Protein AF-A0A9N9DDE2-F1 (afdb_monomer_lite)

Foldseek 3Di:
DPPDDPDQDCVVLVVLVVVLVVLVVPPDDPVSVLVNLVSLVVNLVSVLVSLLSVCVNVDVDDQDPDSLRSLVVCCVVVVDVDSVVSVVSVVVNVVSVVVVPDDDPDDDDDDDDDDDDDDDDDD

Sequence (123 aa):
MNNYKPQINIKPLISTRNFLAEIIQNARNDYEKAGAIQAFEVCYELAKNTLRKVLLLRAQQEVPITPKEVFRLAGLEGLIPDAEIWFEFAKKRNKTSHTYDGENCLNATTTRTPTLPNNPANT

Secondary structure (DSSP, 8-state):
----------HHHHHHHHHHHHHHHH--SHHHHHHHHHHHHHHHHHHHHHHHHHHHHH-SSPPP-SHHHHHHHHHHTTSSS-SHHHHHHHHHHHHHHHHSSS---S-----------------

Organism: NCBI:txid144679

pLDDT: mean 76.06, std 22.27, range [31.83, 95.12]

InterPro domains:
  IPR010235 Probable ribonuclease HepT [PF08780] (16-106)

Structure (mmCIF, N/CA/C/O backbone):
data_AF-A0A9N9DDE2-F1
#
_entry.id   AF-A0A9N9DDE2-F1
#
loop_
_atom_site.group_PDB
_atom_site.id
_atom_site.type_symbol
_atom_site.label_atom_id
_atom_site.label_alt_id
_atom_site.label_comp_id
_atom_site.label_asym_id
_atom_site.label_entity_id
_atom_site.label_seq_id
_atom_site.pdbx_PDB_ins_code
_atom_site.Cartn_x
_atom_site.Cartn_y
_atom_site.Cartn_z
_atom_site.occupancy
_atom_site.B_iso_or_equiv
_atom_site.auth_seq_id
_atom_site.auth_comp_id
_atom_site.auth_asym_id
_atom_site.auth_atom_id
_atom_site.pdbx_PDB_model_num
ATOM 1 N N . MET A 1 1 ? -9.463 18.604 29.970 1.00 36.81 1 MET A N 1
ATOM 2 C CA . MET A 1 1 ? -9.288 17.485 29.017 1.00 36.81 1 MET A CA 1
ATOM 3 C C . MET A 1 1 ? -8.666 18.014 27.733 1.00 36.81 1 MET A C 1
ATOM 5 O O . MET A 1 1 ? -9.247 18.905 27.126 1.00 36.81 1 MET A O 1
ATOM 9 N N . ASN A 1 2 ? -7.500 17.505 27.325 1.00 41.41 2 ASN A N 1
ATOM 10 C CA . ASN A 1 2 ? -6.903 17.856 26.035 1.00 41.41 2 ASN A CA 1
ATOM 11 C C . ASN A 1 2 ? -7.758 17.271 24.901 1.00 41.41 2 ASN A C 1
ATOM 13 O O . ASN A 1 2 ? -7.776 16.060 24.703 1.00 41.41 2 ASN A O 1
ATOM 17 N N . ASN A 1 3 ? -8.455 18.134 24.157 1.00 44.69 3 ASN A N 1
ATOM 18 C CA . ASN A 1 3 ? -9.152 17.797 22.912 1.00 44.69 3 ASN A CA 1
ATOM 19 C C . ASN A 1 3 ? -8.132 17.587 21.777 1.00 44.69 3 ASN A C 1
ATOM 21 O O . ASN A 1 3 ? -8.078 18.347 20.811 1.00 44.69 3 ASN A O 1
ATOM 25 N N . TYR A 1 4 ? -7.280 16.569 21.904 1.00 48.06 4 TYR A N 1
ATOM 26 C CA . TYR A 1 4 ? -6.421 16.144 20.806 1.00 48.06 4 TYR A CA 1
ATOM 27 C C . TYR A 1 4 ? -7.269 15.336 19.826 1.00 48.06 4 TYR A C 1
ATOM 29 O O . TYR A 1 4 ? -7.577 14.173 20.071 1.00 48.06 4 TYR A O 1
ATOM 37 N N . LYS A 1 5 ? -7.677 15.965 18.721 1.00 55.03 5 LYS A N 1
ATOM 38 C CA . LYS A 1 5 ? -8.277 15.279 17.575 1.00 55.03 5 LYS A CA 1
ATOM 39 C C . LYS A 1 5 ? -7.142 14.989 16.587 1.00 55.03 5 LYS A C 1
ATOM 41 O O . LYS A 1 5 ? -6.631 15.939 15.991 1.00 55.03 5 LYS A O 1
ATOM 46 N N . PRO A 1 6 ? -6.689 13.733 16.430 1.00 63.72 6 PRO A N 1
ATOM 47 C CA . PRO A 1 6 ? -5.600 13.414 15.515 1.00 63.72 6 PRO A CA 1
ATOM 48 C C . PRO A 1 6 ? -5.954 13.875 14.097 1.00 63.72 6 PRO A C 1
ATOM 50 O O . PRO A 1 6 ? -6.915 13.389 13.500 1.00 63.72 6 PRO A O 1
ATOM 53 N N . GLN A 1 7 ? -5.195 14.826 13.552 1.00 72.94 7 GLN A N 1
ATOM 54 C CA . GLN A 1 7 ? -5.365 15.236 12.161 1.00 72.94 7 GLN A CA 1
ATOM 55 C C . GLN A 1 7 ? -4.709 14.202 11.244 1.00 72.94 7 GLN A C 1
ATOM 57 O O . GLN A 1 7 ? -3.499 13.968 11.298 1.00 72.94 7 GLN A O 1
ATOM 62 N N . ILE A 1 8 ? -5.508 13.572 10.386 1.00 83.88 8 ILE A N 1
ATOM 63 C CA . ILE A 1 8 ? -5.009 12.622 9.392 1.00 83.88 8 ILE A CA 1
ATOM 64 C C . ILE A 1 8 ? -4.520 13.408 8.174 1.00 83.88 8 ILE A C 1
ATOM 66 O O . ILE A 1 8 ? -5.310 13.879 7.360 1.00 83.88 8 ILE A O 1
ATOM 70 N N . ASN A 1 9 ? -3.200 13.544 8.036 1.00 87.25 9 ASN A N 1
ATOM 71 C CA . ASN A 1 9 ? -2.595 14.144 6.850 1.00 87.25 9 ASN A CA 1
ATOM 72 C C . ASN A 1 9 ? -2.512 13.125 5.700 1.00 87.25 9 ASN A C 1
ATOM 74 O O . ASN A 1 9 ? -1.625 12.273 5.686 1.00 87.25 9 ASN A O 1
ATOM 78 N N . ILE A 1 10 ? -3.417 13.244 4.727 1.00 90.88 10 ILE A N 1
ATOM 79 C CA . ILE A 1 10 ? -3.481 12.370 3.542 1.00 90.88 10 ILE A CA 1
ATOM 80 C C . ILE A 1 10 ? -2.669 12.885 2.342 1.00 90.88 10 ILE A C 1
ATOM 82 O O . ILE A 1 10 ? -2.535 12.171 1.350 1.00 90.88 10 ILE A O 1
ATOM 86 N N . LYS A 1 11 ? -2.113 14.106 2.404 1.00 92.06 11 LYS A N 1
ATOM 87 C CA . LYS A 1 11 ? -1.390 14.710 1.269 1.00 92.06 11 LYS A CA 1
ATOM 88 C C . LYS A 1 11 ? -0.216 13.851 0.774 1.00 92.06 11 LYS A C 1
ATOM 90 O O . LYS A 1 11 ? -0.117 13.680 -0.440 1.00 92.06 11 LYS A O 1
ATOM 95 N N . PRO A 1 12 ? 0.630 13.264 1.649 1.00 92.75 12 PRO A N 1
ATOM 96 C CA . PRO A 1 12 ? 1.721 12.402 1.198 1.00 92.75 12 PRO A CA 1
ATOM 97 C C . PRO A 1 12 ? 1.214 11.175 0.438 1.00 92.75 12 PRO A C 1
ATOM 99 O O . PRO A 1 12 ? 1.738 10.862 -0.621 1.00 92.75 12 PRO A O 1
ATOM 102 N N . LEU A 1 13 ? 0.144 10.533 0.925 1.00 92.69 13 LEU A N 1
ATOM 103 C CA . LEU A 1 13 ? -0.450 9.365 0.270 1.00 92.69 13 LEU A CA 1
ATOM 104 C C . LEU A 1 13 ? -0.962 9.706 -1.135 1.00 92.69 13 LEU A C 1
ATOM 106 O O . LEU A 1 13 ? -0.690 8.974 -2.082 1.00 92.69 13 LEU A O 1
ATOM 110 N N . ILE A 1 14 ? -1.672 10.828 -1.280 1.00 93.06 14 ILE A N 1
ATOM 111 C CA . ILE A 1 14 ? -2.180 11.283 -2.582 1.00 93.06 14 ILE A CA 1
ATOM 112 C C . ILE A 1 14 ? -1.022 11.582 -3.538 1.00 93.06 14 ILE A C 1
ATOM 114 O O . ILE A 1 14 ? -1.052 11.139 -4.684 1.00 93.06 14 ILE A O 1
ATOM 118 N N . SER A 1 15 ? -0.005 12.301 -3.059 1.00 94.81 15 SER A N 1
ATOM 119 C CA . SER A 1 15 ? 1.172 12.655 -3.855 1.00 94.81 15 SER A CA 1
ATOM 120 C C . SER A 1 15 ? 1.910 11.410 -4.353 1.00 94.81 15 SER A C 1
ATOM 122 O O . SER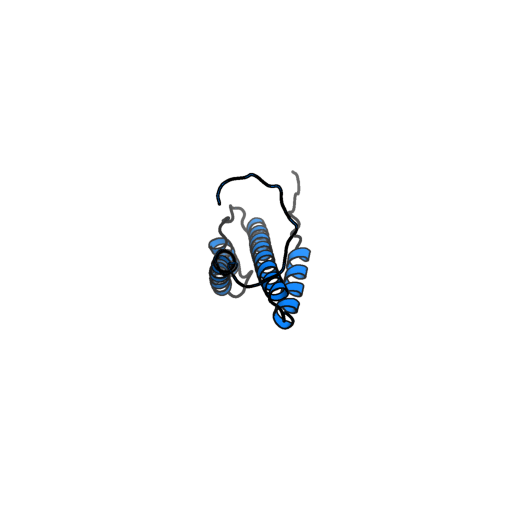 A 1 15 ? 2.092 11.240 -5.557 1.00 94.81 15 SER A O 1
ATOM 124 N N . THR A 1 16 ? 2.243 10.478 -3.452 1.00 93.75 16 THR A N 1
ATOM 125 C CA . THR A 1 16 ? 2.939 9.236 -3.813 1.00 93.75 16 THR A CA 1
ATOM 126 C C . THR A 1 16 ? 2.103 8.359 -4.740 1.00 93.75 16 THR A C 1
ATOM 128 O O . THR A 1 16 ? 2.648 7.796 -5.682 1.00 93.75 16 THR A O 1
ATOM 131 N N . ARG A 1 17 ? 0.783 8.265 -4.534 1.00 94.75 17 ARG A N 1
ATOM 132 C CA . ARG A 1 17 ? -0.112 7.526 -5.439 1.00 94.75 17 ARG A CA 1
ATOM 133 C C . ARG A 1 17 ? -0.097 8.113 -6.850 1.00 94.75 17 ARG A C 1
ATOM 135 O O . ARG A 1 17 ? -0.062 7.357 -7.814 1.00 94.75 17 ARG A O 1
ATOM 142 N N . ASN A 1 18 ? -0.152 9.438 -6.976 1.00 95.12 18 ASN A N 1
ATOM 143 C CA . ASN A 1 18 ? -0.135 10.095 -8.282 1.00 95.12 18 ASN A CA 1
ATOM 144 C C . ASN A 1 18 ? 1.207 9.863 -8.990 1.00 95.12 18 ASN A C 1
ATOM 146 O O . ASN A 1 18 ? 1.214 9.460 -10.148 1.00 95.12 18 ASN A O 1
ATOM 150 N N . PHE A 1 19 ? 2.321 10.019 -8.267 1.00 93.88 19 PHE A N 1
ATOM 151 C CA . PHE A 1 19 ? 3.653 9.703 -8.783 1.00 93.88 19 PHE A CA 1
ATOM 152 C C . PHE A 1 19 ? 3.771 8.237 -9.222 1.00 93.88 19 PHE A C 1
ATOM 154 O O . PHE A 1 19 ? 4.263 7.952 -10.309 1.00 93.88 19 PHE A O 1
ATOM 161 N N . LEU A 1 20 ? 3.265 7.302 -8.411 1.00 94.56 20 LEU A N 1
ATOM 162 C CA . LEU A 1 20 ? 3.239 5.879 -8.741 1.00 94.56 20 LEU A CA 1
ATOM 163 C C . LEU A 1 20 ? 2.447 5.606 -10.030 1.00 94.56 20 LEU A C 1
ATOM 165 O O . LEU A 1 20 ? 2.896 4.841 -10.880 1.00 94.56 20 LEU A O 1
ATOM 169 N N . ALA A 1 21 ? 1.278 6.231 -10.184 1.00 93.81 21 ALA A N 1
ATOM 170 C CA . ALA A 1 21 ? 0.451 6.077 -11.377 1.00 93.81 21 ALA A CA 1
ATOM 171 C C . ALA A 1 21 ? 1.166 6.574 -12.644 1.00 93.81 21 ALA A C 1
ATOM 173 O O . ALA A 1 21 ? 1.038 5.955 -13.699 1.00 93.81 21 ALA A O 1
ATOM 174 N N . GLU A 1 22 ? 1.939 7.653 -12.531 1.00 94.62 22 GLU A N 1
ATOM 175 C CA . GLU A 1 22 ? 2.723 8.213 -13.629 1.00 94.62 22 GLU A CA 1
ATOM 176 C C . GLU A 1 22 ? 3.935 7.337 -13.978 1.00 94.62 22 GLU A C 1
ATOM 178 O O . GLU A 1 22 ? 4.126 6.977 -15.141 1.00 94.62 22 GLU A O 1
ATOM 183 N N . ILE A 1 23 ? 4.740 6.942 -12.988 1.00 92.94 23 ILE A N 1
ATOM 184 C CA . ILE A 1 23 ? 5.979 6.194 -13.239 1.00 92.94 23 ILE A CA 1
ATOM 185 C C . ILE A 1 23 ? 5.709 4.777 -13.761 1.00 92.94 23 ILE A C 1
ATOM 187 O O . ILE A 1 23 ? 6.453 4.297 -14.611 1.00 92.94 23 ILE A O 1
ATOM 191 N N . ILE A 1 24 ? 4.613 4.126 -13.343 1.00 91.25 24 ILE A N 1
ATOM 192 C CA . ILE A 1 24 ? 4.221 2.804 -13.868 1.00 91.25 24 ILE A CA 1
ATOM 193 C C . ILE A 1 24 ? 3.965 2.853 -15.382 1.00 91.25 24 ILE A C 1
ATOM 195 O O . ILE A 1 24 ? 4.245 1.881 -16.078 1.00 91.25 24 ILE A O 1
ATOM 199 N N . GLN A 1 25 ? 3.438 3.965 -15.899 1.00 90.81 25 GLN A N 1
ATOM 200 C CA . GLN A 1 25 ? 3.134 4.111 -17.327 1.00 90.81 25 GLN A CA 1
ATOM 201 C C . GLN A 1 25 ? 4.360 4.509 -18.153 1.00 90.81 25 GLN A C 1
ATOM 203 O O . GLN A 1 25 ? 4.424 4.211 -19.346 1.00 90.81 25 GLN A O 1
ATOM 208 N N . ASN A 1 26 ? 5.323 5.190 -17.528 1.00 92.12 26 ASN A N 1
ATOM 209 C CA . ASN A 1 26 ? 6.414 5.852 -18.234 1.00 92.12 26 ASN A CA 1
ATOM 210 C C . ASN A 1 26 ? 7.783 5.195 -18.047 1.00 92.12 26 ASN A C 1
ATOM 212 O O . ASN A 1 26 ? 8.682 5.519 -18.815 1.00 92.12 26 ASN A O 1
ATOM 216 N N . ALA A 1 27 ? 7.957 4.274 -17.095 1.00 91.88 27 ALA A N 1
ATOM 217 C CA . ALA A 1 27 ? 9.238 3.610 -16.864 1.00 91.88 27 ALA A CA 1
ATOM 218 C C . ALA A 1 27 ? 9.724 2.849 -18.113 1.00 91.88 27 ALA A C 1
ATOM 220 O O . ALA A 1 27 ? 9.075 1.918 -18.597 1.00 91.88 27 ALA A O 1
ATOM 221 N N . ARG A 1 28 ? 10.892 3.236 -18.630 1.00 91.94 28 ARG A N 1
ATOM 222 C CA . ARG A 1 28 ? 11.5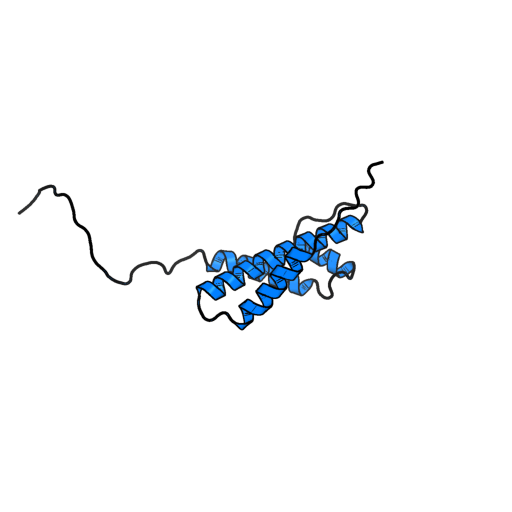48 2.657 -19.812 1.00 91.94 28 ARG A CA 1
ATOM 223 C C . ARG A 1 28 ? 12.810 1.882 -19.459 1.00 91.94 28 ARG A C 1
ATOM 225 O O . ARG A 1 28 ? 13.099 0.888 -20.120 1.00 91.94 28 ARG A O 1
ATOM 232 N N . ASN A 1 29 ? 13.544 2.311 -18.435 1.00 92.88 29 ASN A N 1
ATOM 233 C CA . ASN A 1 29 ? 14.796 1.680 -18.017 1.00 92.88 29 ASN A CA 1
ATOM 234 C C . ASN A 1 29 ? 14.699 1.036 -16.624 1.00 92.88 29 ASN A C 1
ATOM 236 O O . ASN A 1 29 ? 13.713 1.197 -15.904 1.00 92.88 29 ASN A O 1
ATOM 240 N N . ASP A 1 30 ? 15.725 0.275 -16.248 1.00 88.69 30 ASP A N 1
ATOM 241 C CA . ASP A 1 30 ? 15.704 -0.505 -15.008 1.00 88.69 30 ASP A CA 1
ATOM 242 C C . ASP A 1 30 ? 15.771 0.365 -13.745 1.00 88.69 30 ASP A C 1
ATOM 244 O O . ASP A 1 30 ? 15.165 0.008 -12.735 1.00 88.69 30 ASP A O 1
ATOM 248 N N . TYR A 1 31 ? 16.384 1.552 -13.812 1.00 90.31 31 TYR A N 1
ATOM 249 C CA . TYR A 1 31 ? 16.357 2.520 -12.709 1.00 90.31 31 TYR A CA 1
ATOM 250 C C . TYR A 1 31 ? 14.948 3.074 -12.475 1.00 90.31 31 TYR A C 1
ATOM 252 O O . TYR A 1 31 ? 14.503 3.186 -11.335 1.00 90.31 31 TYR A O 1
ATOM 260 N N . GLU A 1 32 ? 14.212 3.381 -13.542 1.00 90.00 32 GLU A N 1
ATOM 261 C CA . GLU A 1 32 ? 12.828 3.858 -13.449 1.00 90.00 32 GLU A CA 1
ATOM 262 C C . GLU A 1 32 ? 11.886 2.759 -12.949 1.00 90.00 32 GLU A C 1
ATOM 264 O O . GLU A 1 32 ? 11.013 3.028 -12.124 1.00 90.00 32 GLU A O 1
ATOM 269 N N . LYS A 1 33 ? 12.090 1.505 -13.376 1.00 88.50 33 LYS A N 1
ATOM 270 C CA . LYS A 1 33 ? 11.353 0.349 -12.838 1.00 88.50 33 LYS A CA 1
ATOM 271 C C . LYS A 1 33 ? 11.637 0.150 -11.347 1.00 88.50 33 LYS A C 1
ATOM 273 O O . LYS A 1 33 ? 10.702 -0.081 -10.583 1.00 88.50 33 LYS A O 1
ATOM 278 N N . ALA A 1 34 ? 12.893 0.286 -10.917 1.00 88.56 34 ALA A N 1
ATOM 279 C CA . ALA A 1 34 ? 13.255 0.252 -9.500 1.00 88.56 34 ALA A CA 1
ATOM 280 C C . ALA A 1 34 ? 12.597 1.408 -8.723 1.00 88.56 34 ALA A C 1
ATOM 282 O O . ALA A 1 34 ? 12.045 1.198 -7.643 1.00 88.56 34 ALA A O 1
ATOM 283 N N . GLY A 1 35 ? 12.556 2.610 -9.307 1.00 90.50 35 GLY A N 1
ATOM 284 C CA . GLY A 1 35 ? 11.821 3.753 -8.763 1.00 90.50 35 GLY A CA 1
ATOM 285 C C . GLY A 1 35 ? 10.319 3.487 -8.620 1.00 90.50 35 GLY A C 1
ATOM 286 O O . GLY A 1 35 ? 9.730 3.834 -7.596 1.00 90.50 35 GLY A O 1
ATOM 287 N N . ALA A 1 36 ? 9.701 2.819 -9.598 1.00 91.50 36 ALA A N 1
ATOM 288 C CA . ALA A 1 36 ? 8.292 2.430 -9.548 1.00 91.50 36 ALA A CA 1
ATOM 289 C C . ALA A 1 36 ? 8.014 1.408 -8.435 1.00 91.50 36 ALA A C 1
ATOM 291 O O . ALA A 1 36 ? 7.025 1.536 -7.711 1.00 91.50 36 ALA A O 1
ATOM 292 N N . ILE A 1 37 ? 8.908 0.431 -8.257 1.00 90.38 37 ILE A N 1
ATOM 293 C CA . ILE A 1 37 ? 8.850 -0.537 -7.155 1.00 90.38 37 ILE A CA 1
ATOM 294 C C . ILE A 1 37 ? 8.924 0.192 -5.810 1.00 90.38 37 ILE A C 1
ATOM 296 O O . ILE A 1 37 ? 8.039 0.023 -4.972 1.00 90.38 37 ILE A O 1
ATOM 300 N N . GLN A 1 38 ? 9.908 1.073 -5.626 1.00 91.25 38 GLN A N 1
ATOM 301 C CA . GLN A 1 38 ? 10.055 1.838 -4.389 1.00 91.25 38 GLN A CA 1
ATOM 302 C C . GLN A 1 38 ? 8.830 2.725 -4.113 1.00 91.25 38 GLN A C 1
ATOM 304 O O . GLN A 1 38 ? 8.331 2.783 -2.987 1.00 91.25 38 GLN A O 1
ATOM 309 N N . ALA A 1 39 ? 8.305 3.397 -5.140 1.00 92.88 39 ALA A N 1
ATOM 310 C CA . ALA A 1 39 ? 7.101 4.214 -5.029 1.00 92.88 39 ALA A CA 1
ATOM 311 C C . ALA A 1 39 ? 5.880 3.385 -4.602 1.00 92.88 39 ALA A C 1
ATOM 313 O O . ALA A 1 39 ? 5.078 3.851 -3.787 1.00 92.88 39 ALA A O 1
ATOM 314 N N . PHE A 1 40 ? 5.755 2.150 -5.098 1.00 92.94 40 PHE A N 1
ATOM 315 C CA . PHE A 1 40 ? 4.712 1.217 -4.680 1.00 92.94 40 PHE A CA 1
ATOM 316 C C . PHE A 1 40 ? 4.836 0.855 -3.198 1.00 92.94 40 PHE A C 1
ATOM 318 O O . PHE A 1 40 ? 3.842 0.936 -2.472 1.00 92.94 40 PHE A O 1
ATOM 325 N N . GLU A 1 41 ? 6.038 0.529 -2.720 1.00 92.75 41 GLU A N 1
ATOM 326 C CA . GLU A 1 41 ? 6.261 0.185 -1.311 1.00 92.75 41 GLU A CA 1
ATOM 327 C C . GLU A 1 41 ? 5.918 1.347 -0.370 1.00 92.75 41 GLU A C 1
ATOM 329 O O . GLU A 1 41 ? 5.224 1.159 0.636 1.00 92.75 41 GLU A O 1
ATOM 334 N N . VAL A 1 42 ? 6.335 2.566 -0.725 1.00 93.62 42 VAL A N 1
ATOM 335 C CA . VAL A 1 42 ? 6.011 3.778 0.041 1.00 93.62 42 VAL A CA 1
ATOM 336 C C . VAL A 1 42 ? 4.505 4.048 0.018 1.00 93.62 42 VAL A C 1
ATOM 338 O O . VAL A 1 42 ? 3.910 4.319 1.064 1.00 93.62 42 VAL A O 1
ATOM 341 N N . CYS A 1 43 ? 3.860 3.940 -1.149 1.00 95.00 43 CYS A N 1
ATOM 342 C CA . CYS A 1 43 ? 2.417 4.138 -1.283 1.00 95.00 43 CYS A CA 1
ATOM 343 C C . CYS A 1 43 ? 1.629 3.140 -0.421 1.00 95.00 43 CYS A C 1
ATOM 345 O O . CYS A 1 43 ? 0.678 3.526 0.263 1.00 95.00 43 CYS A O 1
ATOM 347 N N . TYR A 1 44 ? 2.039 1.870 -0.422 1.00 94.00 44 TYR A N 1
ATOM 348 C CA . TYR A 1 44 ? 1.418 0.808 0.366 1.00 94.00 44 TYR A CA 1
ATOM 349 C C . TYR A 1 44 ? 1.516 1.080 1.874 1.00 94.00 44 TYR A C 1
ATOM 351 O O . TYR A 1 44 ? 0.514 1.004 2.592 1.00 94.00 44 TYR A O 1
ATOM 359 N N . GLU A 1 45 ? 2.697 1.461 2.366 1.00 93.75 45 GLU A N 1
ATOM 360 C CA . GLU A 1 45 ? 2.889 1.782 3.785 1.00 93.75 45 GLU A CA 1
ATOM 361 C C . GLU A 1 45 ? 2.107 3.027 4.218 1.00 93.75 45 GLU A C 1
ATOM 363 O O . GLU A 1 45 ? 1.486 3.034 5.287 1.00 93.75 45 GLU A O 1
ATOM 368 N N . LEU A 1 46 ? 2.069 4.068 3.381 1.00 94.12 46 LEU A N 1
ATOM 369 C CA . LEU A 1 46 ? 1.259 5.258 3.641 1.00 94.12 46 LEU A CA 1
ATOM 370 C C . LEU A 1 46 ? -0.237 4.931 3.683 1.00 94.12 46 LEU A C 1
ATOM 372 O O . LEU A 1 46 ? -0.940 5.443 4.560 1.00 94.12 46 LEU A O 1
ATOM 376 N N . ALA A 1 47 ? -0.724 4.063 2.792 1.00 94.50 47 ALA A N 1
ATOM 377 C CA . ALA A 1 47 ? -2.114 3.614 2.789 1.00 94.50 47 ALA A CA 1
ATOM 378 C C . ALA A 1 47 ? -2.455 2.859 4.080 1.00 94.50 47 ALA A C 1
ATOM 380 O O . ALA A 1 47 ? -3.393 3.243 4.781 1.00 94.50 47 ALA A O 1
ATOM 381 N N . LYS A 1 48 ? -1.639 1.866 4.461 1.00 94.44 48 LYS A N 1
ATOM 382 C CA . LYS A 1 48 ? -1.795 1.110 5.714 1.00 94.44 48 LYS A CA 1
ATOM 383 C C . LYS A 1 48 ? -1.819 2.035 6.933 1.00 94.44 48 LYS A C 1
ATOM 385 O O . LYS A 1 48 ? -2.714 1.946 7.771 1.00 94.44 48 LYS A O 1
ATOM 390 N N . ASN A 1 49 ? -0.856 2.951 7.034 1.00 92.88 49 ASN A N 1
ATOM 391 C CA . ASN A 1 49 ? -0.757 3.877 8.163 1.00 92.88 49 ASN A CA 1
ATOM 392 C C . ASN A 1 49 ? -1.940 4.853 8.216 1.00 92.88 49 ASN A C 1
ATOM 394 O O . ASN A 1 49 ? -2.406 5.198 9.302 1.00 92.88 49 ASN A O 1
ATOM 398 N N . THR A 1 50 ? -2.437 5.286 7.058 1.00 93.44 50 THR A N 1
ATOM 399 C CA . THR A 1 50 ? -3.608 6.165 6.962 1.00 93.44 50 THR A CA 1
ATOM 400 C C . THR A 1 50 ? -4.866 5.432 7.414 1.00 93.44 50 THR A C 1
ATOM 402 O O . THR A 1 50 ? -5.561 5.925 8.299 1.00 93.44 50 THR A O 1
ATOM 405 N N . LEU A 1 51 ? -5.118 4.229 6.890 1.00 92.38 51 LEU A N 1
ATOM 406 C CA . LEU A 1 51 ? -6.261 3.402 7.282 1.00 92.38 51 LEU A CA 1
ATOM 407 C C . LEU A 1 51 ? -6.230 3.062 8.767 1.00 92.38 51 LEU A C 1
ATOM 409 O O . LEU A 1 51 ? -7.237 3.223 9.447 1.00 92.38 51 LEU A O 1
ATOM 413 N N . ARG A 1 52 ? -5.064 2.691 9.306 1.00 91.19 52 ARG A N 1
ATOM 414 C CA . ARG A 1 52 ? -4.913 2.431 10.739 1.00 91.19 52 ARG A CA 1
ATOM 415 C C . ARG A 1 52 ? -5.289 3.647 11.587 1.00 91.19 52 ARG A C 1
ATOM 417 O O . ARG A 1 52 ? -5.982 3.490 12.585 1.00 91.19 52 ARG A O 1
ATOM 424 N N . LYS A 1 53 ? -4.878 4.857 11.191 1.00 91.00 53 LYS A N 1
ATOM 425 C CA . LYS A 1 53 ? -5.274 6.094 11.887 1.00 91.00 53 LYS A CA 1
ATOM 426 C C . LYS A 1 53 ? -6.779 6.335 11.803 1.00 91.00 53 LYS A C 1
ATOM 428 O O . LYS A 1 53 ? -7.376 6.675 12.814 1.00 91.00 53 LYS A O 1
ATOM 433 N N . VAL A 1 54 ? -7.394 6.141 10.632 1.00 90.38 54 VAL A N 1
ATOM 434 C CA . VAL A 1 54 ? -8.855 6.275 10.474 1.00 90.38 54 VAL A CA 1
ATOM 435 C C . VAL A 1 54 ? -9.587 5.281 11.373 1.00 90.38 54 VAL A C 1
ATOM 437 O O . VAL A 1 54 ? -10.511 5.668 12.082 1.00 90.38 54 VAL A O 1
ATOM 440 N N . LEU A 1 55 ? -9.148 4.023 11.387 1.00 89.62 55 LEU A N 1
ATOM 441 C CA . LEU A 1 55 ? -9.712 2.983 12.240 1.00 89.62 55 LEU A CA 1
ATOM 442 C C . LEU A 1 55 ? -9.552 3.333 13.725 1.00 89.62 55 LEU A C 1
ATOM 444 O O . LEU A 1 55 ? -10.512 3.178 14.460 1.00 89.62 55 LEU A O 1
ATOM 448 N N . LEU A 1 56 ? -8.408 3.877 14.160 1.00 89.06 56 LEU A N 1
ATOM 449 C CA . LEU A 1 56 ? -8.192 4.295 15.558 1.00 89.06 56 LEU A CA 1
ATOM 450 C C . LEU A 1 56 ? -9.090 5.467 15.971 1.00 89.06 56 LEU A C 1
ATOM 452 O O . LEU A 1 56 ? -9.401 5.622 17.144 1.00 89.06 56 LEU A O 1
ATOM 456 N N . LEU A 1 57 ? -9.488 6.317 15.020 1.00 87.81 57 LEU A N 1
ATOM 457 C CA . LEU A 1 57 ? -10.448 7.388 15.289 1.00 87.81 57 LEU A CA 1
ATOM 458 C C . LEU A 1 57 ? -11.886 6.878 15.398 1.00 87.81 57 LEU A C 1
ATOM 460 O O . LEU A 1 57 ? -12.701 7.518 16.058 1.00 87.81 57 LEU A O 1
ATOM 464 N N . ARG A 1 58 ? -12.212 5.780 14.705 1.00 85.38 58 ARG A N 1
ATOM 465 C CA . ARG A 1 58 ? -13.559 5.191 14.686 1.00 85.38 58 ARG A CA 1
ATOM 466 C C . ARG A 1 58 ? -13.764 4.184 15.813 1.00 85.38 58 ARG A C 1
ATOM 468 O O . ARG A 1 58 ? -14.799 4.197 16.468 1.00 85.38 58 ARG A O 1
ATOM 475 N N . ALA A 1 59 ? -12.779 3.325 16.033 1.00 75.19 59 ALA A N 1
ATOM 476 C CA . ALA A 1 59 ? -12.783 2.313 17.068 1.00 75.19 59 ALA A CA 1
ATOM 477 C C . ALA A 1 59 ? -12.258 2.928 18.371 1.00 75.19 59 ALA A C 1
ATOM 479 O O . ALA A 1 59 ? -11.120 3.375 18.437 1.00 75.19 59 ALA A O 1
ATOM 480 N N . GLN A 1 60 ? -13.058 2.906 19.439 1.00 61.62 60 GLN A N 1
ATOM 481 C CA . GLN A 1 60 ? -12.631 3.295 20.797 1.00 61.62 60 GLN A CA 1
ATOM 482 C C . GLN A 1 60 ? -11.645 2.285 21.437 1.00 61.62 60 GLN A C 1
ATOM 484 O O . GLN A 1 60 ? -11.411 2.323 22.641 1.00 61.62 60 GLN A O 1
ATOM 489 N N . GLN A 1 61 ? -11.092 1.364 20.644 1.00 71.00 61 GLN A N 1
ATOM 490 C CA . GLN A 1 61 ? -10.274 0.221 21.055 1.00 71.00 61 GLN A CA 1
ATOM 491 C C . GLN A 1 61 ? -9.026 0.089 20.169 1.00 71.00 61 GLN A C 1
ATOM 493 O O . GLN A 1 61 ? -8.883 0.779 19.157 1.00 71.00 61 GLN A O 1
ATOM 498 N N . GLU A 1 62 ? -8.111 -0.804 20.548 1.00 75.38 62 GLU A N 1
ATOM 499 C CA . GLU A 1 62 ? -6.846 -1.003 19.842 1.00 75.38 62 GLU A CA 1
ATOM 500 C C . GLU A 1 62 ? -7.047 -1.496 18.402 1.00 75.38 62 GLU A C 1
ATOM 502 O O . GLU A 1 62 ? -7.709 -2.501 18.145 1.00 75.38 62 GLU A O 1
ATOM 507 N N . VAL A 1 63 ? -6.424 -0.798 17.445 1.00 80.88 63 VAL A N 1
ATOM 508 C CA . VAL A 1 63 ? -6.370 -1.237 16.047 1.00 80.88 63 VAL A CA 1
ATOM 509 C C . VAL A 1 63 ? -5.081 -2.022 15.799 1.00 80.88 63 VAL A C 1
ATOM 511 O O . VAL A 1 63 ? -3.990 -1.499 16.078 1.00 80.88 63 VAL A O 1
ATOM 514 N N . PRO A 1 64 ? -5.182 -3.220 15.199 1.00 82.44 64 PRO A N 1
ATOM 515 C CA . PRO A 1 64 ? -4.053 -4.071 14.849 1.00 82.44 64 PRO A CA 1
ATOM 516 C C . PRO A 1 64 ? -2.923 -3.357 14.098 1.00 82.44 64 PRO A C 1
ATOM 518 O O . PRO A 1 64 ? -3.128 -2.414 13.332 1.00 82.44 64 PRO A O 1
ATOM 521 N N . ILE A 1 65 ? -1.694 -3.830 14.321 1.00 83.75 65 ILE A N 1
ATOM 522 C CA . ILE A 1 65 ? -0.475 -3.290 13.691 1.00 83.75 65 ILE A CA 1
ATOM 523 C C . ILE A 1 65 ? -0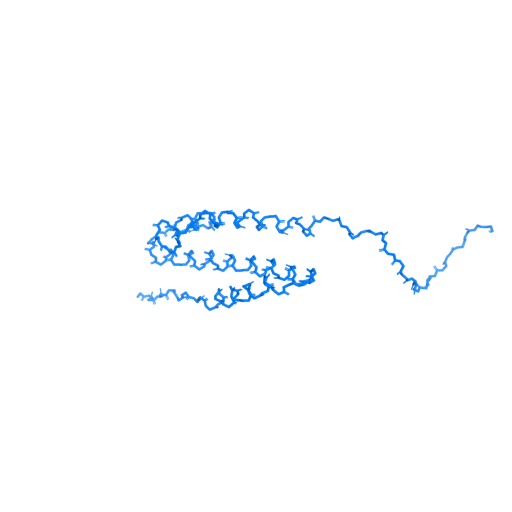.221 -3.939 12.326 1.00 83.75 65 ILE A C 1
ATOM 525 O O . ILE A 1 65 ? 0.374 -3.325 11.435 1.00 83.75 65 ILE A O 1
ATOM 529 N N . THR A 1 66 ? -0.643 -5.195 12.168 1.00 89.62 66 THR A N 1
ATOM 530 C CA . THR A 1 66 ? -0.290 -6.013 11.010 1.00 89.62 66 THR A CA 1
ATOM 531 C C . THR A 1 66 ? -1.023 -5.522 9.755 1.00 89.62 66 THR A C 1
ATOM 533 O O . THR A 1 66 ? -2.222 -5.245 9.817 1.00 89.62 66 THR A O 1
ATOM 536 N N . PRO A 1 67 ? -0.346 -5.425 8.591 1.00 89.50 67 PRO A N 1
ATOM 537 C CA . PRO A 1 67 ? -0.973 -4.913 7.372 1.00 89.50 67 PRO A CA 1
ATOM 538 C C . PRO A 1 67 ? -2.242 -5.678 6.992 1.00 89.50 67 PRO A C 1
ATOM 540 O O . PRO A 1 67 ? -3.275 -5.065 6.742 1.00 89.50 67 PRO A O 1
ATOM 543 N N . LYS A 1 68 ? -2.181 -7.017 7.026 1.00 90.06 68 LYS A N 1
ATOM 544 C CA . LYS A 1 68 ? -3.312 -7.893 6.696 1.00 90.06 68 LYS A CA 1
ATOM 545 C C . LYS A 1 68 ? -4.555 -7.539 7.512 1.00 90.06 68 LYS A C 1
ATOM 547 O O . LYS A 1 68 ? -5.644 -7.423 6.964 1.00 90.06 68 LYS A O 1
ATOM 552 N N . GLU A 1 69 ? -4.384 -7.319 8.807 1.00 91.31 69 GLU A N 1
ATOM 553 C CA . GLU A 1 69 ? -5.508 -7.065 9.695 1.00 91.31 69 GLU A CA 1
ATOM 554 C C . GLU A 1 69 ? -6.048 -5.636 9.562 1.00 91.31 69 GLU A C 1
ATOM 556 O O . GLU A 1 69 ? -7.261 -5.434 9.570 1.00 91.31 69 GLU A O 1
ATOM 561 N N . VAL A 1 70 ? -5.170 -4.652 9.332 1.00 93.38 70 VAL A N 1
ATOM 562 C CA . VAL A 1 70 ? -5.576 -3.269 9.033 1.00 93.38 70 VAL A CA 1
ATOM 563 C C . VAL A 1 70 ? -6.438 -3.208 7.772 1.00 93.38 70 VAL A C 1
ATOM 565 O O . VAL A 1 70 ? -7.498 -2.587 7.797 1.00 93.38 70 VAL A O 1
ATOM 568 N N . PHE A 1 71 ? -6.020 -3.854 6.679 1.00 93.88 71 PHE A N 1
ATOM 569 C CA . PHE A 1 71 ? -6.795 -3.855 5.433 1.00 93.88 71 PHE A CA 1
ATOM 570 C C . PHE A 1 71 ? -8.092 -4.659 5.564 1.00 93.88 71 PHE A C 1
ATOM 572 O O . PHE A 1 71 ? -9.127 -4.208 5.081 1.00 93.88 71 PHE A O 1
ATOM 579 N N . ARG A 1 72 ? -8.078 -5.791 6.283 1.00 92.94 72 ARG A N 1
ATOM 580 C CA . ARG A 1 72 ? -9.292 -6.568 6.580 1.00 92.94 72 ARG A CA 1
ATOM 581 C C . ARG A 1 72 ? -10.338 -5.717 7.304 1.00 92.94 72 ARG A C 1
ATOM 583 O O . ARG A 1 72 ? -11.480 -5.648 6.863 1.00 92.94 72 ARG A O 1
ATOM 590 N N . LEU A 1 73 ? -9.943 -5.046 8.387 1.00 92.12 73 LEU A N 1
ATOM 591 C CA . LEU A 1 73 ? -10.832 -4.172 9.156 1.00 92.12 73 LEU A CA 1
ATOM 592 C C . LEU A 1 73 ? -11.286 -2.959 8.343 1.00 92.12 73 LEU A C 1
ATOM 594 O O . LEU A 1 73 ? -12.456 -2.604 8.386 1.00 92.12 73 LEU A O 1
ATOM 598 N N . ALA A 1 74 ? -10.391 -2.354 7.559 1.00 91.50 74 ALA A N 1
ATOM 599 C CA . ALA A 1 74 ? -10.756 -1.260 6.667 1.00 91.50 74 ALA A CA 1
ATOM 600 C C . ALA A 1 74 ? -11.822 -1.676 5.640 1.00 91.50 74 ALA A C 1
ATOM 602 O O . ALA A 1 74 ? -12.711 -0.879 5.348 1.00 91.50 74 ALA A O 1
ATOM 603 N N . GLY A 1 75 ? -11.757 -2.904 5.117 1.00 91.50 75 GLY A N 1
ATOM 604 C CA . GLY A 1 75 ? -12.791 -3.454 4.238 1.00 91.50 75 GLY A CA 1
ATOM 605 C C . GLY A 1 75 ? -14.127 -3.642 4.958 1.00 91.50 75 GLY A C 1
ATOM 606 O O . GLY A 1 75 ? -15.154 -3.191 4.463 1.00 91.50 75 GLY A O 1
ATOM 607 N N . LEU A 1 76 ? -14.111 -4.230 6.160 1.00 91.06 76 LEU A N 1
ATOM 608 C CA . LEU A 1 76 ? -15.325 -4.419 6.970 1.00 91.06 76 LEU A CA 1
ATOM 609 C C . LEU A 1 76 ? -16.010 -3.099 7.351 1.00 91.06 76 LEU A C 1
ATOM 611 O O . LEU A 1 76 ? -17.232 -3.019 7.360 1.00 91.06 76 LEU A O 1
ATOM 615 N N . GLU A 1 77 ? -15.224 -2.060 7.625 1.00 90.44 77 GLU A N 1
ATOM 616 C CA . GLU A 1 77 ? -15.698 -0.709 7.959 1.00 90.44 77 GLU A CA 1
ATOM 617 C C . GLU A 1 77 ? -16.069 0.134 6.721 1.00 90.44 77 GLU A C 1
ATOM 619 O O . GLU A 1 77 ? -16.349 1.334 6.838 1.00 90.44 77 GLU A O 1
ATOM 624 N N . GLY A 1 78 ? -16.012 -0.458 5.521 1.00 89.69 78 GLY A N 1
ATOM 625 C CA . GLY A 1 78 ? -16.333 0.205 4.256 1.00 89.69 78 GLY A CA 1
ATOM 626 C C . GLY A 1 78 ? -15.376 1.341 3.875 1.00 89.69 78 GLY A C 1
ATOM 627 O O . GLY A 1 78 ? -15.739 2.217 3.094 1.00 89.69 78 GLY A O 1
ATOM 628 N N . LEU A 1 79 ? -14.162 1.373 4.436 1.00 90.31 79 LEU A N 1
ATOM 629 C CA . LEU A 1 79 ? -13.134 2.368 4.101 1.00 90.31 79 LEU A CA 1
ATOM 630 C C . LEU A 1 79 ? -12.465 2.081 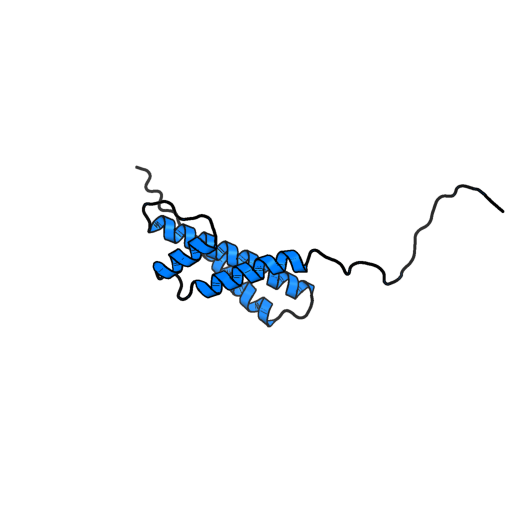2.756 1.00 90.31 79 LEU A C 1
ATOM 632 O O . LEU A 1 79 ? -11.969 3.000 2.104 1.00 90.31 79 LEU A O 1
ATOM 636 N N . ILE A 1 80 ? -12.416 0.807 2.372 1.00 92.56 80 ILE A N 1
ATOM 637 C CA . ILE A 1 80 ? -11.896 0.341 1.089 1.00 92.56 80 ILE A CA 1
ATOM 638 C C . ILE A 1 80 ? -12.881 -0.659 0.474 1.00 92.56 80 ILE A C 1
ATOM 640 O O . ILE A 1 80 ? -13.524 -1.398 1.216 1.00 92.56 80 ILE A O 1
ATOM 644 N N . PRO A 1 81 ? -12.997 -0.699 -0.863 1.00 87.88 81 PRO A N 1
ATOM 645 C CA . PRO A 1 81 ? -13.972 -1.554 -1.538 1.00 87.88 81 PRO A CA 1
ATOM 646 C C . PRO A 1 81 ? -13.580 -3.037 -1.544 1.00 87.88 81 PRO A C 1
ATOM 648 O O . PRO A 1 81 ? -14.453 -3.894 -1.532 1.00 87.88 81 PRO A O 1
ATOM 651 N N . ASP A 1 82 ? -12.280 -3.339 -1.563 1.00 89.25 82 ASP A N 1
ATOM 652 C CA . ASP A 1 82 ? -11.764 -4.705 -1.636 1.00 89.25 82 ASP A CA 1
ATOM 653 C C . ASP A 1 82 ? -10.460 -4.811 -0.834 1.00 89.25 82 ASP A C 1
ATOM 655 O O . ASP A 1 82 ? -9.456 -4.168 -1.154 1.00 89.25 82 ASP A O 1
ATOM 659 N N . ALA A 1 83 ? -10.493 -5.595 0.245 1.00 90.31 83 ALA A N 1
ATOM 660 C CA . ALA A 1 83 ? -9.338 -5.844 1.100 1.00 90.31 83 ALA A CA 1
ATOM 661 C C . ALA A 1 83 ? -8.398 -6.926 0.537 1.00 90.31 83 ALA A C 1
ATOM 663 O O . ALA A 1 83 ? -7.212 -6.928 0.871 1.00 90.31 83 ALA A O 1
ATOM 664 N N . GLU A 1 84 ? -8.887 -7.823 -0.322 1.00 89.81 84 GLU A N 1
ATOM 665 C CA . GLU A 1 84 ? -8.118 -8.958 -0.842 1.00 89.81 84 GLU A CA 1
ATOM 666 C C . GLU A 1 84 ? -7.011 -8.501 -1.790 1.00 89.81 84 GLU A C 1
ATOM 668 O O . GLU A 1 84 ? -5.881 -8.993 -1.710 1.00 89.81 84 GLU A O 1
ATOM 673 N N . ILE A 1 85 ? -7.281 -7.472 -2.601 1.00 90.44 85 ILE A N 1
ATOM 674 C CA . ILE A 1 85 ? -6.273 -6.834 -3.463 1.00 90.44 85 ILE A CA 1
ATOM 675 C C . ILE A 1 85 ? -5.041 -6.402 -2.649 1.00 90.44 85 ILE A C 1
ATOM 677 O O . ILE A 1 85 ? -3.900 -6.565 -3.092 1.00 90.44 85 ILE A O 1
ATOM 681 N N . TRP A 1 86 ? -5.239 -5.905 -1.426 1.00 92.44 86 TRP A N 1
ATOM 682 C CA . TRP A 1 86 ? -4.138 -5.481 -0.560 1.00 92.44 86 TRP A CA 1
ATOM 683 C C . TRP A 1 86 ? -3.321 -6.653 -0.014 1.00 92.44 86 TRP A C 1
ATOM 685 O O . TRP A 1 86 ? -2.124 -6.500 0.239 1.00 92.44 86 TRP A O 1
ATOM 695 N N . PHE A 1 87 ? -3.917 -7.838 0.126 1.00 90.12 87 PHE A N 1
ATOM 696 C CA . PHE A 1 87 ? -3.180 -9.048 0.494 1.00 90.12 87 PHE A CA 1
ATOM 697 C C . PHE A 1 87 ? -2.275 -9.510 -0.650 1.00 90.12 87 PHE A C 1
ATOM 699 O O . PHE A 1 87 ? -1.133 -9.906 -0.409 1.00 90.12 87 PHE A O 1
ATOM 706 N N . GLU A 1 88 ? -2.734 -9.387 -1.895 1.00 89.25 88 GLU A N 1
ATOM 707 C CA . GLU A 1 88 ? -1.900 -9.646 -3.070 1.00 89.25 88 GLU A CA 1
ATOM 708 C C . GLU A 1 88 ? -0.767 -8.621 -3.202 1.00 89.25 88 GLU A C 1
ATOM 710 O O . GLU A 1 88 ? 0.373 -8.982 -3.505 1.00 89.25 88 GLU A O 1
ATOM 715 N N . PHE A 1 89 ? -1.030 -7.350 -2.890 1.00 89.50 89 PHE A N 1
ATOM 716 C CA . PHE A 1 89 ? 0.010 -6.322 -2.811 1.00 89.50 89 PHE A CA 1
ATOM 717 C C . PHE A 1 89 ? 1.054 -6.622 -1.734 1.00 89.50 89 PHE A C 1
ATOM 719 O O . PHE A 1 89 ? 2.248 -6.482 -2.002 1.00 89.50 89 PHE A O 1
ATOM 726 N N . ALA A 1 90 ? 0.643 -7.126 -0.568 1.00 87.06 90 ALA A N 1
ATOM 727 C CA . ALA A 1 90 ? 1.570 -7.564 0.473 1.00 87.06 90 ALA A CA 1
ATOM 728 C C . ALA A 1 90 ? 2.504 -8.684 -0.021 1.00 87.06 90 ALA A C 1
ATOM 730 O O . ALA A 1 90 ? 3.713 -8.635 0.205 1.00 87.06 90 ALA A O 1
ATOM 731 N N . LYS A 1 91 ? 1.962 -9.671 -0.750 1.00 85.94 91 LYS A N 1
ATOM 732 C CA . LYS A 1 91 ? 2.760 -10.757 -1.346 1.00 85.94 91 LYS A CA 1
ATOM 733 C C . LYS A 1 91 ? 3.745 -10.231 -2.390 1.00 85.94 91 LYS A C 1
ATOM 735 O O . LYS A 1 91 ? 4.895 -10.663 -2.408 1.00 85.94 91 LYS A O 1
ATOM 740 N N . LYS A 1 92 ? 3.309 -9.310 -3.257 1.00 81.88 92 LYS A N 1
ATOM 741 C CA . LYS A 1 92 ? 4.167 -8.691 -4.282 1.00 81.88 92 LYS A CA 1
ATOM 742 C C . LYS A 1 92 ? 5.305 -7.887 -3.655 1.00 81.88 92 LYS A C 1
ATOM 744 O O . LYS A 1 92 ? 6.433 -8.018 -4.109 1.00 81.88 92 LYS A O 1
ATOM 749 N N . ARG A 1 93 ? 5.034 -7.153 -2.575 1.00 78.12 93 ARG A N 1
ATOM 750 C CA . ARG A 1 93 ? 6.048 -6.398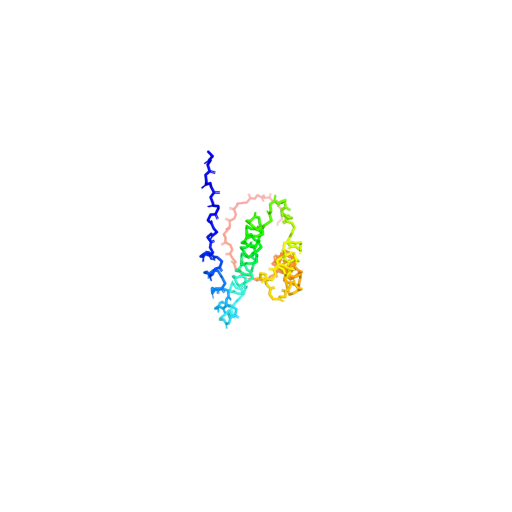 -1.827 1.00 78.12 93 ARG A CA 1
ATOM 751 C C . ARG A 1 93 ? 7.121 -7.294 -1.199 1.00 78.12 93 ARG A C 1
ATOM 753 O O . ARG A 1 93 ? 8.302 -6.995 -1.265 1.00 78.12 93 ARG A O 1
ATOM 760 N N . ASN A 1 94 ? 6.738 -8.440 -0.639 1.00 71.50 94 ASN A N 1
ATOM 761 C CA . ASN A 1 94 ? 7.736 -9.376 -0.113 1.00 71.50 94 ASN A CA 1
ATOM 762 C C . ASN A 1 94 ? 8.649 -9.915 -1.228 1.00 71.50 94 ASN A C 1
ATOM 764 O O . ASN A 1 94 ? 9.820 -10.185 -0.990 1.00 71.50 94 ASN A O 1
ATOM 768 N N . LYS A 1 95 ? 8.137 -10.041 -2.460 1.00 64.56 95 LYS A N 1
ATOM 769 C CA . LYS A 1 95 ? 8.945 -10.441 -3.619 1.00 64.56 95 LYS A CA 1
ATOM 770 C C . LYS A 1 95 ? 9.855 -9.317 -4.116 1.00 64.56 95 LYS A C 1
ATOM 772 O O . LYS A 1 95 ? 10.968 -9.623 -4.528 1.00 64.56 95 LYS A O 1
ATOM 777 N N . THR A 1 96 ? 9.442 -8.048 -4.061 1.00 61.47 96 THR A N 1
ATOM 778 C CA . THR A 1 96 ? 10.286 -6.923 -4.511 1.00 61.47 96 THR A CA 1
ATOM 779 C C . THR A 1 96 ? 11.549 -6.780 -3.669 1.00 61.47 96 THR A C 1
ATOM 781 O O . THR A 1 96 ? 12.613 -6.552 -4.236 1.00 61.47 96 THR A O 1
ATOM 784 N N . SER A 1 97 ? 11.475 -7.049 -2.362 1.00 50.44 97 SER A N 1
ATOM 785 C CA . SER A 1 97 ? 12.657 -7.085 -1.490 1.00 50.44 97 SER A CA 1
ATOM 786 C C . SER A 1 97 ? 13.637 -8.220 -1.836 1.00 50.44 97 SER A C 1
ATOM 788 O O . SER A 1 97 ? 14.839 -8.034 -1.705 1.00 50.44 97 SER A O 1
ATOM 790 N N . HIS A 1 98 ? 13.150 -9.366 -2.329 1.00 51.53 98 HIS A N 1
ATOM 791 C CA . HIS A 1 98 ? 13.990 -10.507 -2.732 1.00 51.53 98 HIS A CA 1
ATOM 792 C C . HIS A 1 98 ? 14.449 -10.471 -4.198 1.00 51.53 98 HIS A C 1
ATOM 794 O O . HIS A 1 98 ? 15.375 -11.182 -4.558 1.00 51.53 98 HIS A O 1
ATOM 800 N N . THR A 1 99 ? 13.825 -9.662 -5.062 1.00 51.56 99 THR A N 1
ATOM 801 C CA . THR A 1 99 ? 14.216 -9.574 -6.487 1.00 51.56 99 THR A CA 1
ATOM 802 C C . THR A 1 99 ? 15.446 -8.678 -6.686 1.00 51.56 99 THR A C 1
ATOM 804 O O . THR A 1 99 ? 16.059 -8.700 -7.746 1.00 51.56 99 THR A O 1
ATOM 807 N N . TYR A 1 100 ? 15.816 -7.895 -5.669 1.00 47.81 100 TYR A N 1
ATOM 808 C CA . TYR A 1 100 ? 17.008 -7.042 -5.687 1.00 47.81 100 TYR A CA 1
ATOM 809 C C . TYR A 1 100 ? 18.194 -7.637 -4.912 1.00 47.81 100 TYR A C 1
ATOM 811 O O . TYR A 1 100 ? 19.302 -7.112 -4.997 1.00 47.81 100 TYR A O 1
ATOM 819 N N . ASP A 1 101 ? 17.966 -8.729 -4.178 1.00 44.22 101 ASP A N 1
ATOM 820 C CA . ASP A 1 101 ? 18.950 -9.377 -3.314 1.00 44.22 101 ASP A CA 1
ATOM 821 C C . ASP A 1 101 ? 19.303 -10.752 -3.905 1.00 44.22 101 ASP A C 1
ATOM 823 O O . ASP A 1 101 ? 18.759 -11.781 -3.509 1.00 44.22 101 ASP A O 1
ATOM 827 N N . GLY A 1 102 ? 20.145 -10.757 -4.947 1.00 41.56 102 GLY A N 1
ATOM 828 C CA . GLY A 1 102 ? 20.686 -11.995 -5.518 1.00 41.56 102 GLY A CA 1
ATOM 829 C C . GLY A 1 102 ? 21.046 -11.952 -7.006 1.00 41.56 102 GLY A C 1
ATOM 830 O O . GLY A 1 102 ? 20.226 -12.261 -7.859 1.00 41.56 102 GLY A O 1
ATOM 831 N N . GLU A 1 103 ? 22.321 -11.666 -7.278 1.00 43.94 103 GLU A N 1
ATOM 832 C CA . GLU A 1 103 ? 23.125 -12.330 -8.321 1.00 43.94 103 GLU A CA 1
ATOM 833 C C . GLU A 1 103 ? 22.765 -12.130 -9.809 1.00 43.94 103 GLU A C 1
ATOM 835 O O . GLU A 1 103 ? 22.254 -13.017 -10.482 1.00 43.94 103 GLU A O 1
ATOM 840 N N . ASN A 1 104 ? 23.226 -11.009 -10.382 1.00 36.00 104 ASN A N 1
ATOM 841 C CA . ASN A 1 104 ? 23.979 -11.069 -11.651 1.00 36.00 104 ASN A CA 1
ATOM 842 C C . ASN A 1 104 ? 25.060 -9.973 -11.785 1.00 36.00 104 ASN A C 1
ATOM 844 O O . ASN A 1 104 ? 25.474 -9.623 -12.888 1.00 36.00 104 ASN A O 1
ATOM 848 N N . CYS A 1 105 ? 25.550 -9.420 -10.669 1.00 33.50 105 CYS A N 1
ATOM 849 C CA . CYS A 1 105 ? 26.703 -8.511 -10.665 1.00 33.50 105 CYS A CA 1
ATOM 850 C C . CYS A 1 105 ? 28.009 -9.292 -10.472 1.00 33.50 105 CYS A C 1
ATOM 852 O O . CYS A 1 105 ? 28.773 -9.030 -9.548 1.00 33.50 105 CYS A O 1
ATOM 854 N N . LEU A 1 106 ? 28.268 -10.266 -11.341 1.00 34.66 106 LEU A N 1
ATOM 855 C CA . LEU A 1 106 ? 29.595 -10.843 -11.514 1.00 34.66 106 LEU A CA 1
ATOM 856 C C . LEU A 1 106 ? 29.885 -10.938 -13.019 1.00 34.66 106 LEU A C 1
ATOM 858 O O . L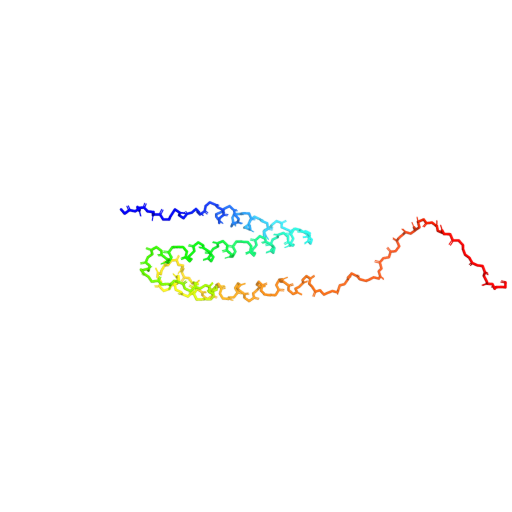EU A 1 106 ? 29.046 -11.402 -13.773 1.00 34.66 106 LEU A O 1
ATOM 862 N N . ASN A 1 107 ? 31.101 -10.520 -13.392 1.00 38.66 107 ASN A N 1
ATOM 863 C CA . ASN A 1 107 ? 31.978 -11.146 -14.396 1.00 38.66 107 ASN A CA 1
ATOM 864 C C . ASN A 1 107 ? 31.879 -10.886 -15.921 1.00 38.66 107 ASN A C 1
ATOM 866 O O . ASN A 1 107 ? 32.295 -11.742 -16.692 1.00 38.66 107 ASN A O 1
ATOM 870 N N . ALA A 1 108 ? 31.535 -9.694 -16.399 1.00 35.97 108 ALA A N 1
ATOM 871 C CA . ALA A 1 108 ? 31.857 -9.282 -17.780 1.00 35.97 108 ALA A CA 1
ATOM 872 C C . ALA A 1 108 ? 31.700 -7.757 -17.866 1.00 35.97 108 ALA A C 1
ATOM 874 O O . ALA A 1 108 ? 30.640 -7.258 -17.532 1.00 35.97 108 ALA A O 1
ATOM 875 N N . THR A 1 109 ? 32.649 -6.888 -18.211 1.00 31.83 109 THR A N 1
ATOM 876 C CA . THR A 1 109 ? 33.825 -6.944 -19.086 1.00 31.83 109 THR A CA 1
ATOM 877 C C . THR A 1 109 ? 34.554 -5.599 -18.918 1.00 31.83 109 THR A C 1
ATOM 879 O O . THR A 1 109 ? 33.887 -4.576 -18.985 1.00 31.83 109 THR A O 1
ATOM 882 N N . THR A 1 110 ? 35.888 -5.612 -18.766 1.00 38.69 110 THR A N 1
ATOM 883 C CA . THR A 1 110 ? 36.855 -4.604 -19.284 1.00 38.69 110 THR A CA 1
ATOM 884 C C . THR A 1 110 ? 36.611 -3.125 -18.894 1.00 38.69 110 THR A C 1
ATOM 886 O O . THR A 1 110 ? 35.639 -2.514 -19.310 1.00 38.69 110 THR A O 1
ATOM 889 N N . THR A 1 111 ? 37.498 -2.425 -18.164 1.00 35.19 111 THR A N 1
ATOM 890 C CA . THR A 1 111 ? 38.643 -1.690 -18.756 1.00 35.19 111 THR A CA 1
ATOM 891 C C . THR A 1 111 ? 39.601 -1.129 -17.666 1.00 35.19 111 THR A C 1
ATOM 893 O O . THR A 1 111 ? 39.233 -0.234 -16.922 1.00 35.19 111 THR A O 1
ATOM 896 N N . ARG A 1 112 ? 40.838 -1.656 -17.622 1.00 34.06 112 ARG A N 1
ATOM 897 C CA . ARG A 1 112 ? 42.162 -1.005 -17.385 1.00 34.06 112 ARG A CA 1
ATOM 898 C C . ARG A 1 112 ? 42.411 -0.032 -16.190 1.00 34.06 112 ARG A C 1
ATOM 900 O O . ARG A 1 112 ? 42.111 1.147 -16.283 1.00 34.06 112 ARG A O 1
ATOM 907 N N . THR A 1 113 ? 43.153 -0.550 -15.189 1.00 35.62 113 THR A N 1
ATOM 908 C CA . THR A 1 113 ? 44.347 -0.019 -14.440 1.00 35.62 113 THR A CA 1
ATOM 909 C C . THR A 1 113 ? 44.398 1.419 -13.874 1.00 35.62 113 THR A C 1
ATOM 911 O O . THR A 1 113 ? 44.157 2.378 -14.599 1.00 35.62 113 THR A O 1
ATOM 914 N N . PRO A 1 114 ? 44.937 1.588 -12.641 1.00 32.91 114 PRO A N 1
ATOM 915 C CA . PRO A 1 114 ? 46.358 1.958 -12.504 1.00 32.91 114 PRO A CA 1
ATOM 916 C C . PRO A 1 114 ? 47.167 1.095 -11.511 1.00 32.91 114 PRO A C 1
ATOM 918 O O . PRO A 1 114 ? 46.649 0.473 -10.591 1.00 32.91 114 PRO A O 1
ATOM 921 N N . THR A 1 115 ? 48.468 1.049 -11.779 1.00 39.47 115 THR A N 1
ATOM 922 C CA . THR A 1 115 ? 49.539 0.159 -11.300 1.00 39.47 115 THR A CA 1
ATOM 923 C C . THR A 1 115 ? 50.093 0.395 -9.879 1.00 39.47 115 THR A C 1
ATOM 925 O O . THR A 1 115 ? 50.426 1.526 -9.549 1.00 39.47 115 THR A O 1
ATOM 928 N N . LEU A 1 116 ? 50.341 -0.737 -9.186 1.00 36.06 116 LEU A N 1
ATOM 929 C CA . LEU A 1 116 ? 51.540 -1.202 -8.424 1.00 36.06 116 LEU A CA 1
ATOM 930 C C . LEU A 1 116 ? 52.030 -0.484 -7.135 1.00 36.06 116 LEU A C 1
ATOM 932 O O . LEU A 1 116 ? 51.941 0.732 -7.014 1.00 36.06 116 LEU A O 1
ATOM 936 N N . PRO A 1 117 ? 52.611 -1.253 -6.177 1.00 35.56 117 PRO A N 1
ATOM 937 C CA . PRO A 1 117 ? 54.060 -1.511 -6.218 1.00 35.56 117 PRO A CA 1
ATOM 938 C C . PRO A 1 117 ? 54.508 -2.977 -5.990 1.00 35.56 117 PRO A C 1
ATOM 940 O O . PRO A 1 117 ? 53.791 -3.815 -5.453 1.00 35.56 117 PRO A O 1
ATOM 943 N N . ASN A 1 118 ? 55.742 -3.221 -6.444 1.00 38.12 118 ASN A N 1
ATOM 944 C CA . ASN A 1 118 ? 56.544 -4.453 -6.519 1.00 38.12 118 ASN A CA 1
ATOM 945 C C . ASN A 1 118 ? 56.791 -5.214 -5.199 1.00 38.12 118 ASN A C 1
ATOM 947 O O . ASN A 1 118 ? 56.960 -4.582 -4.160 1.00 38.12 118 ASN A O 1
ATOM 951 N N . ASN A 1 119 ? 57.026 -6.536 -5.290 1.00 37.59 119 ASN A N 1
ATOM 952 C CA . ASN A 1 119 ? 58.104 -7.241 -4.562 1.00 37.59 119 ASN A CA 1
ATOM 953 C C . ASN A 1 119 ? 58.401 -8.637 -5.189 1.00 37.59 119 ASN A C 1
ATOM 955 O O . ASN A 1 119 ? 57.561 -9.129 -5.940 1.00 37.59 119 ASN A O 1
ATOM 959 N N . PRO A 1 120 ? 59.570 -9.280 -4.964 1.00 49.53 120 PRO A N 1
ATOM 960 C CA . PRO A 1 120 ? 60.440 -9.751 -6.035 1.00 49.53 120 PRO A CA 1
ATOM 961 C C . PRO A 1 120 ? 60.813 -11.224 -5.818 1.00 49.53 120 PRO A C 1
ATOM 963 O O . PRO A 1 120 ? 61.675 -11.546 -5.005 1.00 49.53 120 PRO A O 1
ATOM 966 N N . ALA A 1 121 ? 60.195 -12.151 -6.533 1.00 39.50 121 ALA A N 1
ATOM 967 C CA . ALA A 1 121 ? 60.683 -13.519 -6.508 1.00 39.50 121 ALA A CA 1
ATOM 968 C C . ALA A 1 121 ? 60.280 -14.252 -7.779 1.00 39.50 121 ALA A C 1
ATOM 970 O O . ALA A 1 121 ? 59.107 -14.548 -7.985 1.00 39.50 121 ALA A O 1
ATOM 971 N N . ASN A 1 122 ? 61.319 -14.629 -8.518 1.00 37.38 122 ASN A N 1
ATOM 972 C CA . ASN A 1 122 ? 61.459 -15.893 -9.228 1.00 37.38 122 ASN A CA 1
ATOM 973 C C . ASN A 1 122 ? 61.406 -15.847 -10.770 1.00 37.38 122 ASN A C 1
ATOM 975 O O . ASN A 1 122 ? 60.338 -15.753 -11.366 1.00 37.38 122 ASN A O 1
ATOM 979 N N . THR A 1 123 ? 62.623 -16.045 -11.303 1.00 39.22 123 THR A N 1
ATOM 980 C CA . THR A 1 123 ? 63.102 -16.456 -12.641 1.00 39.22 123 THR A CA 1
ATOM 981 C C . THR A 1 123 ? 62.992 -15.489 -13.816 1.00 39.22 123 THR A C 1
ATOM 983 O O . THR A 1 123 ? 61.881 -15.262 -14.335 1.00 39.22 123 THR A O 1
#

Radius of gyration: 23.59 Å; chains: 1; bounding box: 79×34×49 Å